Protein AF-A0AAW0PCP2-F1 (afdb_monomer_lite)

Foldseek 3Di:
DDDDDPPDPPPPVVVVVVVVLLVVLLVLLVVLLVLLVVVLPDPDWDWWFDLVVPPDLDPQLLLVLLVRLVVVCVVPVDPSSVVNSVSSVVSCVSSVNNDDDRPDPGDIDTPSVSSVVSNVSSVVVNVCSVDPDDDPPPPD

Structure (mmCIF, N/CA/C/O backbone):
data_AF-A0AAW0PCP2-F1
#
_entry.id   AF-A0AAW0PCP2-F1
#
loop_
_atom_site.group_PDB
_atom_site.id
_atom_site.type_symbol
_atom_site.label_atom_id
_atom_site.label_alt_id
_atom_site.label_comp_id
_atom_site.label_asym_id
_atom_site.label_entity_id
_atom_site.label_seq_id
_atom_site.pdbx_PDB_ins_code
_atom_site.Cartn_x
_atom_site.Cartn_y
_atom_site.Cartn_z
_atom_site.occupancy
_atom_site.B_iso_or_equiv
_atom_site.auth_seq_id
_atom_site.auth_comp_id
_atom_site.auth_asym_id
_atom_site.auth_atom_id
_atom_site.pdbx_PDB_model_num
ATOM 1 N N . MET A 1 1 ? 50.215 -38.265 -17.256 1.00 38.12 1 MET A N 1
ATOM 2 C CA . MET A 1 1 ? 49.986 -36.806 -17.142 1.00 38.12 1 MET A CA 1
ATOM 3 C C . MET A 1 1 ? 48.485 -36.543 -17.237 1.00 38.12 1 MET A C 1
ATOM 5 O O . MET A 1 1 ? 47.922 -36.742 -18.304 1.00 38.12 1 MET A O 1
ATOM 9 N N . LYS A 1 2 ? 47.810 -36.201 -16.129 1.00 38.09 2 LYS A N 1
ATOM 10 C CA . LYS A 1 2 ? 46.369 -35.879 -16.110 1.00 38.09 2 LYS A CA 1
ATOM 11 C C . LYS A 1 2 ? 46.208 -34.356 -16.154 1.00 38.09 2 LYS A C 1
ATOM 13 O O . LYS A 1 2 ? 46.730 -33.675 -15.278 1.00 38.09 2 LYS A O 1
ATOM 18 N N . ARG A 1 3 ? 45.529 -33.831 -17.179 1.00 41.41 3 ARG A N 1
ATOM 19 C CA . ARG A 1 3 ? 45.169 -32.408 -17.284 1.00 41.41 3 ARG A CA 1
ATOM 20 C C . ARG A 1 3 ? 43.937 -32.148 -16.414 1.00 41.41 3 ARG A C 1
ATOM 22 O O . ARG A 1 3 ? 42.891 -32.745 -16.654 1.00 41.41 3 ARG A O 1
ATOM 29 N N . LEU A 1 4 ? 44.078 -31.290 -15.402 1.00 39.00 4 LEU A N 1
ATOM 30 C CA . LEU A 1 4 ? 42.956 -30.770 -14.621 1.00 39.00 4 LEU A CA 1
ATOM 31 C C . LEU A 1 4 ? 42.247 -29.686 -15.444 1.00 39.00 4 LEU A C 1
ATOM 33 O O . LEU A 1 4 ? 42.880 -28.743 -15.914 1.00 39.00 4 LEU A O 1
ATOM 37 N N . ASN A 1 5 ? 40.941 -29.852 -15.631 1.00 38.00 5 ASN A N 1
ATOM 38 C CA . ASN A 1 5 ? 40.088 -28.976 -16.423 1.00 38.00 5 ASN A CA 1
ATOM 39 C C . ASN A 1 5 ? 39.570 -27.834 -15.526 1.00 38.00 5 ASN A C 1
ATOM 41 O O . ASN A 1 5 ? 38.694 -28.043 -14.689 1.00 38.00 5 ASN A O 1
ATOM 45 N N . ILE A 1 6 ? 40.155 -26.641 -15.657 1.00 50.38 6 ILE A N 1
ATOM 46 C CA . ILE A 1 6 ? 39.816 -25.434 -14.884 1.00 50.38 6 ILE A CA 1
ATOM 47 C C . ILE A 1 6 ? 38.731 -24.660 -15.645 1.00 50.38 6 ILE A C 1
ATOM 49 O O . ILE A 1 6 ? 38.995 -23.620 -16.228 1.00 50.38 6 ILE A O 1
ATOM 53 N N . TYR A 1 7 ? 37.504 -25.176 -15.684 1.00 46.81 7 TYR A N 1
ATOM 54 C CA . TYR A 1 7 ? 36.365 -24.451 -16.267 1.00 46.81 7 TYR A CA 1
ATOM 55 C C . TYR A 1 7 ? 35.063 -24.858 -15.580 1.00 46.81 7 TYR A C 1
ATOM 57 O O . TYR A 1 7 ? 34.261 -25.565 -16.175 1.00 46.81 7 TYR A O 1
ATOM 65 N N . SER A 1 8 ? 34.835 -24.477 -14.316 1.00 43.16 8 SER A N 1
ATOM 66 C CA . SER A 1 8 ? 33.493 -24.651 -13.707 1.00 43.16 8 SER A CA 1
ATOM 67 C C . SER A 1 8 ? 33.172 -23.798 -12.473 1.00 43.16 8 SER A C 1
ATOM 69 O O . SER A 1 8 ? 32.046 -23.855 -11.996 1.00 43.16 8 SER A O 1
ATOM 71 N N . ILE A 1 9 ? 34.085 -22.971 -11.951 1.00 46.53 9 ILE A N 1
ATOM 72 C CA . ILE A 1 9 ? 33.806 -22.210 -10.710 1.00 46.53 9 ILE A CA 1
ATOM 73 C C . ILE A 1 9 ? 33.265 -20.791 -11.001 1.00 46.53 9 ILE A C 1
ATOM 75 O O . ILE A 1 9 ? 32.665 -20.159 -10.139 1.00 46.53 9 ILE A O 1
ATOM 79 N N . GLY A 1 10 ? 33.385 -20.297 -12.240 1.00 39.53 10 GLY A N 1
ATOM 80 C CA . GLY A 1 10 ? 32.993 -18.925 -12.597 1.00 39.53 10 GLY A CA 1
ATOM 81 C C . GLY A 1 10 ? 31.496 -18.679 -12.839 1.00 39.53 10 GLY A C 1
ATOM 82 O O . GLY A 1 10 ? 31.071 -17.529 -12.812 1.00 39.53 10 GLY A O 1
ATOM 83 N N . LEU A 1 11 ? 30.680 -19.718 -13.068 1.00 39.16 11 LEU A N 1
ATOM 84 C CA . LEU A 1 11 ? 29.290 -19.545 -13.534 1.00 39.16 11 LEU A CA 1
ATOM 85 C C . LEU A 1 11 ? 28.227 -19.610 -12.419 1.00 39.16 11 LEU A C 1
ATOM 87 O O . LEU A 1 11 ? 27.089 -19.196 -12.625 1.00 39.16 11 LEU A O 1
ATOM 91 N N . VAL A 1 12 ? 28.580 -20.104 -11.228 1.00 44.97 12 VAL A N 1
ATOM 92 C CA . VAL A 1 12 ? 27.613 -20.324 -10.132 1.00 44.97 12 VAL A CA 1
ATOM 93 C C . VAL A 1 12 ? 27.363 -19.043 -9.317 1.00 44.97 12 VAL A C 1
ATOM 95 O O . VAL A 1 12 ? 26.289 -18.871 -8.749 1.00 44.97 12 VAL A O 1
ATOM 98 N N . MET A 1 13 ? 28.303 -18.089 -9.308 1.00 41.03 13 MET A N 1
ATOM 99 C CA . MET A 1 13 ? 28.181 -16.860 -8.505 1.00 41.03 13 MET A CA 1
ATOM 100 C C . MET A 1 13 ? 27.284 -15.771 -9.111 1.00 41.03 13 MET A C 1
ATOM 102 O O . MET A 1 13 ? 26.772 -14.935 -8.371 1.00 41.03 13 MET A O 1
ATOM 106 N N . ILE A 1 14 ? 27.034 -15.776 -10.424 1.00 47.16 14 ILE A N 1
ATOM 107 C CA . ILE A 1 14 ? 26.197 -14.742 -11.064 1.00 47.16 14 ILE A CA 1
ATOM 108 C C . ILE A 1 14 ? 24.699 -15.034 -10.850 1.00 47.16 14 ILE A C 1
ATOM 110 O O . ILE A 1 14 ? 23.902 -14.107 -10.692 1.00 47.16 14 ILE A O 1
ATOM 114 N N . CYS A 1 15 ? 24.312 -16.312 -10.746 1.00 41.66 15 CYS A N 1
ATOM 115 C CA . CYS A 1 15 ? 22.923 -16.698 -10.483 1.00 41.66 15 CYS A CA 1
ATOM 116 C C . CYS A 1 15 ? 22.441 -16.248 -9.096 1.00 41.66 15 CYS A C 1
ATOM 118 O O . CYS A 1 15 ? 21.330 -15.739 -8.978 1.00 41.66 15 CYS A O 1
ATOM 120 N N . SER A 1 16 ? 23.271 -16.360 -8.056 1.00 39.78 16 SER A N 1
ATOM 121 C CA . SER A 1 16 ? 22.885 -16.035 -6.673 1.00 39.78 16 SER A CA 1
ATOM 122 C C . SER A 1 16 ? 22.579 -14.547 -6.467 1.00 39.78 16 SER A C 1
ATOM 124 O O . SER A 1 16 ? 21.649 -14.196 -5.741 1.00 39.78 16 SER A O 1
ATOM 126 N N . VAL A 1 17 ? 23.329 -13.665 -7.138 1.00 47.16 17 VAL A N 1
ATOM 127 C CA . VAL A 1 17 ? 23.153 -12.206 -7.036 1.00 47.16 17 VAL A CA 1
ATOM 128 C C . VAL A 1 17 ? 21.885 -11.756 -7.766 1.00 47.16 17 VAL A C 1
ATOM 130 O O . VAL A 1 17 ? 21.108 -10.970 -7.223 1.00 47.16 17 VAL A O 1
ATOM 133 N N . LEU A 1 18 ? 21.617 -12.310 -8.954 1.00 45.31 18 LEU A N 1
ATOM 134 C CA . LEU A 1 18 ? 20.386 -12.036 -9.704 1.00 45.31 18 LEU A CA 1
ATOM 135 C C . LEU A 1 18 ? 19.140 -12.595 -8.997 1.00 45.31 18 LEU A C 1
ATOM 137 O O . LEU A 1 18 ? 18.096 -11.943 -8.994 1.00 45.31 18 LEU A O 1
ATOM 141 N N . TYR A 1 19 ? 19.251 -13.750 -8.332 1.00 45.44 19 TYR A N 1
ATOM 142 C CA . TYR A 1 19 ? 18.156 -14.331 -7.547 1.00 45.44 19 TYR A CA 1
ATOM 143 C C . TYR A 1 19 ? 17.845 -13.502 -6.289 1.00 45.44 19 TYR A C 1
ATOM 145 O O . TYR A 1 19 ? 16.682 -13.241 -5.977 1.00 45.44 19 TYR A O 1
ATOM 153 N N . ALA A 1 20 ? 18.871 -13.013 -5.585 1.00 47.91 20 ALA A N 1
ATOM 154 C CA . ALA A 1 20 ? 18.703 -12.140 -4.421 1.00 47.91 20 ALA A CA 1
ATOM 155 C C . ALA A 1 20 ? 18.113 -10.760 -4.778 1.00 47.91 20 ALA A C 1
ATOM 157 O O . ALA A 1 20 ? 17.418 -10.160 -3.957 1.00 47.91 20 ALA A O 1
ATOM 158 N N . ALA A 1 21 ? 18.349 -10.264 -5.998 1.00 50.19 21 ALA A N 1
ATOM 159 C CA . ALA A 1 21 ? 17.744 -9.028 -6.494 1.00 50.19 21 ALA A CA 1
ATOM 160 C C . ALA A 1 21 ? 16.247 -9.186 -6.835 1.00 50.19 21 ALA A C 1
ATOM 162 O O . ALA A 1 21 ? 15.483 -8.238 -6.677 1.00 50.19 21 ALA A O 1
ATOM 163 N N . GLN A 1 22 ? 15.800 -10.382 -7.244 1.00 53.94 22 GLN A N 1
ATOM 164 C CA . GLN A 1 22 ? 14.394 -10.640 -7.598 1.00 53.94 22 GLN A CA 1
ATOM 165 C C . GLN A 1 22 ? 13.492 -10.990 -6.398 1.00 53.94 22 GLN A C 1
ATOM 167 O O . GLN A 1 22 ? 12.273 -10.831 -6.483 1.00 53.94 22 GLN A O 1
ATOM 172 N N . THR A 1 23 ? 14.051 -11.443 -5.270 1.00 61.59 23 THR A N 1
ATOM 173 C CA . THR A 1 23 ? 13.258 -11.886 -4.104 1.00 61.59 23 THR A CA 1
ATOM 174 C C . THR A 1 23 ? 12.799 -10.749 -3.190 1.00 61.59 23 THR A C 1
ATOM 176 O O . THR A 1 23 ? 11.736 -10.861 -2.576 1.00 61.59 23 THR A O 1
ATOM 179 N N . LYS A 1 24 ? 13.548 -9.641 -3.111 1.00 70.81 24 LYS A N 1
ATOM 180 C CA . LYS A 1 24 ? 13.229 -8.528 -2.198 1.00 70.81 24 LYS A CA 1
ATOM 181 C C . LYS A 1 24 ? 11.935 -7.784 -2.566 1.00 70.81 24 LYS A C 1
ATOM 183 O O . LYS A 1 24 ? 11.069 -7.700 -1.692 1.00 70.81 24 LYS A O 1
ATOM 188 N N . PRO A 1 25 ? 11.693 -7.392 -3.838 1.00 79.00 25 PRO A N 1
ATOM 189 C CA . PRO A 1 25 ? 10.436 -6.738 -4.208 1.00 79.00 25 PRO A CA 1
ATOM 190 C C . PRO A 1 25 ? 9.217 -7.631 -3.952 1.00 79.00 25 PRO A C 1
ATOM 192 O O . PRO A 1 25 ? 8.190 -7.165 -3.466 1.00 79.00 25 PRO A O 1
ATOM 195 N N . ARG A 1 26 ? 9.346 -8.945 -4.194 1.00 84.69 26 ARG A N 1
ATOM 196 C CA . ARG A 1 26 ? 8.288 -9.930 -3.925 1.00 84.69 26 ARG A CA 1
ATOM 197 C C . ARG A 1 26 ? 7.952 -10.028 -2.435 1.00 84.69 26 ARG A C 1
ATOM 199 O O . ARG A 1 26 ? 6.773 -10.102 -2.099 1.00 84.69 26 ARG A O 1
ATOM 206 N N . LYS A 1 27 ? 8.957 -10.009 -1.552 1.00 88.31 27 LYS A N 1
ATOM 207 C CA . LYS A 1 27 ? 8.741 -10.018 -0.098 1.00 88.31 27 LYS A CA 1
ATOM 208 C C . LYS A 1 27 ? 7.969 -8.775 0.352 1.00 88.31 27 LYS A C 1
ATOM 210 O O . LYS A 1 27 ? 6.990 -8.909 1.080 1.00 88.31 27 LYS A O 1
ATOM 215 N N . HIS A 1 28 ? 8.343 -7.590 -0.135 1.00 89.56 28 HIS A N 1
ATOM 216 C CA . HIS 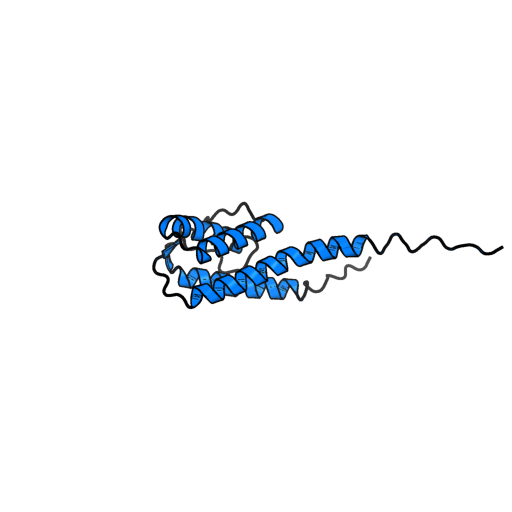A 1 28 ? 7.596 -6.364 0.173 1.00 89.56 28 HIS A CA 1
ATOM 217 C C . HIS A 1 28 ? 6.161 -6.427 -0.336 1.00 89.56 28 HIS A C 1
ATOM 219 O O . HIS A 1 28 ? 5.255 -6.062 0.399 1.00 89.56 28 HIS A O 1
ATOM 225 N N . LEU A 1 29 ? 5.927 -6.944 -1.546 1.00 91.50 29 LEU A N 1
ATOM 226 C CA . LEU A 1 29 ? 4.570 -7.122 -2.069 1.00 91.50 29 LEU A CA 1
ATOM 227 C C . LEU A 1 29 ? 3.729 -8.074 -1.204 1.00 91.50 29 LEU A C 1
ATOM 229 O O . LEU A 1 29 ? 2.552 -7.808 -0.982 1.00 91.50 29 LEU A O 1
ATOM 233 N N . GLN A 1 30 ? 4.312 -9.155 -0.678 1.00 93.38 30 GLN A N 1
ATOM 234 C CA . GLN A 1 30 ? 3.610 -10.040 0.260 1.00 93.38 30 GLN A CA 1
ATOM 235 C C . GLN A 1 30 ? 3.261 -9.317 1.567 1.00 93.38 30 GLN A C 1
ATOM 237 O O . GLN A 1 30 ? 2.126 -9.404 2.025 1.00 93.38 30 GLN A O 1
ATOM 242 N N . GLU A 1 31 ? 4.203 -8.564 2.141 1.00 94.50 31 GLU A N 1
ATOM 243 C CA . GLU A 1 31 ? 3.958 -7.785 3.361 1.00 94.50 31 GLU A CA 1
ATOM 244 C C . GLU A 1 31 ? 2.914 -6.675 3.147 1.00 94.50 31 GLU A C 1
ATOM 246 O O . GLU A 1 31 ? 2.075 -6.448 4.023 1.00 94.50 31 GLU A O 1
ATOM 251 N N . ILE A 1 32 ? 2.926 -6.013 1.983 1.00 95.31 32 ILE A N 1
ATOM 252 C CA . ILE A 1 32 ? 1.904 -5.036 1.577 1.00 95.31 32 ILE A CA 1
ATOM 253 C C . ILE A 1 32 ? 0.538 -5.717 1.520 1.00 95.31 32 ILE A C 1
ATOM 255 O O . ILE A 1 32 ? -0.402 -5.217 2.131 1.00 95.31 32 ILE A O 1
ATOM 259 N N . LEU A 1 33 ? 0.427 -6.866 0.844 1.00 95.12 33 LEU A N 1
ATOM 260 C CA . LEU A 1 33 ? -0.845 -7.574 0.692 1.00 95.12 33 LEU A CA 1
ATOM 261 C C . LEU A 1 33 ? -1.443 -7.969 2.045 1.00 95.12 33 LEU A C 1
ATOM 263 O O . LEU A 1 33 ? -2.622 -7.717 2.282 1.00 95.12 33 LEU A O 1
ATOM 267 N N . THR A 1 34 ? -0.633 -8.544 2.937 1.00 95.19 34 THR A N 1
ATOM 268 C CA . THR A 1 34 ? -1.075 -8.905 4.291 1.00 95.19 34 THR A CA 1
ATOM 269 C C . THR A 1 34 ? -1.556 -7.675 5.055 1.00 95.19 34 THR A C 1
ATOM 271 O O . THR A 1 34 ? -2.662 -7.678 5.582 1.00 95.19 34 THR A O 1
ATOM 274 N N . THR A 1 35 ? -0.769 -6.593 5.049 1.00 94.94 35 THR A N 1
ATOM 275 C CA . THR A 1 35 ? -1.117 -5.363 5.780 1.00 94.94 35 THR A CA 1
ATOM 276 C C . THR A 1 35 ? -2.404 -4.728 5.249 1.00 94.94 35 THR A C 1
ATOM 278 O O . THR A 1 35 ? -3.192 -4.202 6.026 1.00 94.94 35 THR A O 1
ATOM 281 N N . VAL A 1 36 ? -2.633 -4.767 3.934 1.00 95.19 36 VAL A N 1
ATOM 282 C CA . VAL A 1 36 ? -3.846 -4.215 3.315 1.00 95.19 36 VAL A CA 1
ATOM 283 C C . VAL A 1 36 ? -5.080 -5.046 3.645 1.00 95.19 36 VAL A C 1
ATOM 285 O O . VAL A 1 36 ? -6.113 -4.463 3.957 1.00 95.19 36 VAL A O 1
ATOM 288 N N . ASN A 1 37 ? -4.990 -6.378 3.620 1.00 94.31 37 ASN A N 1
ATOM 289 C CA . ASN A 1 37 ? -6.116 -7.225 4.022 1.00 94.31 37 ASN A CA 1
ATOM 290 C C . ASN A 1 37 ? -6.518 -6.947 5.480 1.00 94.31 37 ASN A C 1
ATOM 292 O O . ASN A 1 37 ? -7.696 -6.755 5.749 1.00 94.31 37 ASN A O 1
ATOM 296 N N . ASP A 1 38 ? -5.544 -6.781 6.382 1.00 93.75 38 ASP A N 1
ATOM 297 C CA . ASP A 1 38 ? -5.800 -6.430 7.787 1.00 93.75 38 ASP A CA 1
ATOM 298 C C . ASP A 1 38 ? -6.437 -5.040 7.987 1.00 93.75 38 ASP A C 1
ATOM 300 O O . ASP A 1 38 ? -6.938 -4.754 9.078 1.00 93.75 38 ASP A O 1
ATOM 304 N N . LEU A 1 39 ? -6.326 -4.149 6.995 1.00 93.12 39 LEU A N 1
ATOM 305 C CA . LEU A 1 39 ? -6.836 -2.773 7.018 1.00 93.12 39 LEU A CA 1
ATOM 306 C C . LEU A 1 39 ? -8.212 -2.645 6.353 1.00 93.12 39 LEU A C 1
ATOM 308 O O . LEU A 1 39 ? -8.997 -1.802 6.771 1.00 93.12 39 LEU A O 1
ATOM 312 N N . ILE A 1 40 ? -8.503 -3.453 5.331 1.00 91.31 40 ILE A N 1
ATOM 313 C CA . ILE A 1 40 ? -9.790 -3.436 4.612 1.00 91.31 40 ILE A CA 1
ATOM 314 C C . ILE A 1 40 ? -10.944 -3.814 5.542 1.00 91.31 40 ILE A C 1
ATOM 316 O O . ILE A 1 40 ? -12.000 -3.194 5.493 1.00 91.31 40 ILE A O 1
ATOM 320 N N . ASP A 1 41 ? -10.718 -4.765 6.448 1.00 87.44 41 ASP A N 1
ATOM 321 C CA . ASP A 1 41 ? -11.731 -5.189 7.418 1.00 87.44 41 ASP A CA 1
ATOM 322 C C . ASP A 1 41 ? -11.932 -4.180 8.570 1.00 87.44 41 ASP A C 1
ATOM 324 O O . ASP A 1 41 ? -12.776 -4.385 9.445 1.00 87.44 41 ASP A O 1
ATOM 328 N N . GLN A 1 42 ? -11.160 -3.086 8.611 1.00 88.19 42 GLN A N 1
ATOM 329 C CA . GLN A 1 42 ? -11.287 -2.058 9.642 1.00 88.19 42 GLN A CA 1
ATOM 330 C C . GLN A 1 42 ? -12.240 -0.937 9.206 1.00 88.19 42 GLN A C 1
ATOM 332 O O . GLN A 1 42 ? -12.214 -0.513 8.050 1.00 88.19 42 GLN A O 1
ATOM 337 N N . PRO A 1 43 ? -13.040 -0.373 10.133 1.00 85.75 43 PRO A N 1
ATOM 338 C CA . PRO A 1 43 ? -13.961 0.724 9.843 1.00 85.75 43 PRO A CA 1
ATOM 339 C C . PRO A 1 43 ? -13.219 2.069 9.734 1.00 85.75 43 PRO A C 1
ATOM 341 O O . PRO A 1 43 ? -13.464 3.002 10.500 1.00 85.75 43 PRO A O 1
ATOM 344 N N . LEU A 1 44 ? -12.278 2.166 8.795 1.00 87.69 44 LEU A N 1
ATOM 345 C CA . LEU A 1 44 ? -11.521 3.381 8.515 1.00 87.69 44 LEU A CA 1
ATOM 346 C C . LEU A 1 44 ? -12.429 4.400 7.822 1.00 87.69 44 LEU A C 1
ATOM 348 O O . LEU A 1 44 ? -13.035 4.114 6.790 1.00 87.69 44 LEU A O 1
ATOM 352 N N . GLN A 1 45 ? -12.507 5.605 8.382 1.00 87.44 45 GLN A N 1
ATOM 353 C CA . GLN A 1 45 ? -13.310 6.695 7.831 1.00 87.44 45 GLN A CA 1
ATOM 354 C C . GLN A 1 45 ? -12.428 7.786 7.241 1.00 87.44 45 GLN A C 1
ATOM 356 O O . GLN A 1 45 ? -11.337 8.063 7.733 1.00 87.44 45 GLN A O 1
ATOM 361 N N . GLY A 1 46 ? -12.931 8.445 6.206 1.00 88.69 46 GLY A N 1
ATOM 362 C CA . GLY A 1 46 ? -12.286 9.592 5.589 1.00 88.69 46 GLY A CA 1
ATOM 363 C C . GLY A 1 46 ? -11.800 9.317 4.177 1.00 88.69 46 GLY A C 1
ATOM 364 O O . GLY A 1 46 ? -11.934 8.221 3.622 1.00 88.69 46 GLY A O 1
ATOM 365 N N . GLU A 1 47 ? -11.261 10.372 3.590 1.00 92.56 47 GLU A N 1
ATOM 366 C CA . GLU A 1 47 ? -10.946 10.410 2.177 1.00 92.56 47 GLU A CA 1
ATOM 367 C C . GLU A 1 47 ? -9.478 10.752 1.949 1.00 92.56 47 GLU A C 1
ATOM 369 O O . GLU A 1 47 ? -8.811 11.405 2.755 1.00 92.56 47 GLU A O 1
ATOM 374 N N . VAL A 1 48 ? -8.977 10.289 0.816 1.00 91.31 48 VAL A N 1
ATOM 375 C CA . VAL A 1 48 ? -7.610 10.483 0.352 1.00 91.31 48 VAL A CA 1
ATOM 376 C C . VAL A 1 48 ? -7.634 10.996 -1.076 1.00 91.31 48 VAL A C 1
ATOM 378 O O . VAL A 1 48 ? -8.632 10.867 -1.790 1.00 91.31 48 VAL A O 1
ATOM 381 N N . GLN A 1 49 ? -6.531 11.600 -1.511 1.00 90.00 49 GLN A N 1
ATOM 382 C CA . GLN A 1 49 ? -6.449 12.124 -2.867 1.00 90.00 49 GLN A CA 1
ATOM 383 C C . GLN A 1 49 ? -6.595 10.984 -3.878 1.00 90.00 49 GLN A C 1
ATOM 385 O O . GLN A 1 49 ? -5.873 9.983 -3.821 1.00 90.00 49 GLN A O 1
ATOM 390 N N . SER A 1 50 ? -7.495 11.147 -4.843 1.00 86.12 50 SER A N 1
ATOM 391 C CA . SER A 1 50 ? -7.684 10.146 -5.880 1.00 86.12 50 SER A CA 1
ATOM 392 C C . SER A 1 50 ? -6.439 10.001 -6.748 1.00 86.12 50 SER A C 1
ATOM 394 O O . SER A 1 50 ? -5.824 10.972 -7.200 1.00 86.12 50 SER A O 1
ATOM 396 N N . ILE A 1 51 ? -6.116 8.744 -7.039 1.00 84.94 51 ILE A N 1
ATOM 397 C CA . ILE A 1 51 ? -5.083 8.353 -7.999 1.00 84.94 51 ILE A CA 1
ATOM 398 C C . ILE A 1 51 ? -5.700 7.693 -9.251 1.00 84.94 51 ILE A C 1
ATOM 400 O O . ILE A 1 51 ? -4.971 7.199 -10.114 1.00 84.94 51 ILE A O 1
ATOM 404 N N . ARG A 1 52 ? -7.045 7.741 -9.388 1.00 64.94 52 ARG A N 1
ATOM 405 C CA . ARG A 1 52 ? -7.858 7.075 -10.435 1.00 64.94 52 ARG A CA 1
ATOM 406 C C . ARG A 1 52 ? -7.495 7.437 -11.874 1.00 64.94 52 ARG A C 1
ATOM 408 O O . ARG A 1 52 ? -7.800 6.660 -12.776 1.00 64.94 52 ARG A O 1
ATOM 415 N N . GLY A 1 53 ? -6.793 8.548 -12.112 1.00 55.19 53 GLY A N 1
ATOM 416 C CA . GLY A 1 53 ? -6.215 8.858 -13.427 1.00 55.19 53 GLY A CA 1
ATOM 417 C C . GLY A 1 53 ? -5.251 7.779 -13.952 1.00 55.19 53 GLY A C 1
ATOM 418 O O . GLY A 1 53 ? -4.845 7.832 -15.109 1.00 55.19 53 GLY A O 1
ATOM 419 N N . LYS A 1 54 ? -4.890 6.788 -13.121 1.00 54.06 54 LYS A N 1
ATOM 420 C CA . LYS A 1 54 ? -4.039 5.648 -13.467 1.00 54.06 54 LYS A CA 1
ATOM 421 C C . LYS A 1 54 ? -4.687 4.315 -13.081 1.00 54.06 54 LYS A C 1
ATOM 423 O O . LYS A 1 54 ? -4.081 3.541 -12.353 1.00 54.06 54 LYS A O 1
ATOM 428 N N . ARG A 1 55 ? -5.876 4.009 -13.621 1.00 54.88 55 ARG A N 1
ATOM 429 C CA . ARG A 1 55 ? -6.580 2.695 -13.547 1.00 54.88 55 ARG A CA 1
ATOM 430 C C . ARG A 1 55 ? -5.762 1.455 -13.971 1.00 54.88 55 ARG A C 1
ATOM 432 O O . ARG A 1 55 ? -6.298 0.359 -14.071 1.00 54.88 55 ARG A O 1
ATOM 439 N N . LEU A 1 56 ? -4.475 1.607 -14.242 1.00 65.06 56 LEU A N 1
ATOM 440 C CA . LEU A 1 56 ? -3.558 0.520 -14.506 1.00 65.06 56 LEU A CA 1
ATOM 441 C C . LEU A 1 56 ? -2.582 0.467 -13.339 1.00 65.06 56 LEU A C 1
ATOM 443 O O . LEU A 1 56 ? -2.019 1.498 -12.966 1.00 65.06 56 LEU A O 1
ATOM 447 N N . CYS A 1 57 ? -2.333 -0.738 -12.826 1.00 80.88 57 CYS A N 1
ATOM 448 C CA . CYS A 1 57 ? -1.272 -1.080 -11.872 1.00 80.88 57 CYS A CA 1
ATOM 449 C C . CYS A 1 57 ? 0.129 -0.884 -12.480 1.00 80.88 57 CYS A C 1
ATOM 451 O O . CYS A 1 57 ? 0.982 -1.768 -12.463 1.00 80.88 57 CYS A O 1
ATOM 453 N N . GLY A 1 58 ? 0.335 0.264 -13.121 1.00 76.12 58 GLY A N 1
ATOM 454 C CA . GLY A 1 58 ? 1.546 0.650 -13.800 1.00 76.12 58 GLY A CA 1
ATOM 455 C C . GLY A 1 58 ? 2.636 0.996 -12.801 1.00 76.12 58 GLY A C 1
ATOM 456 O O . GLY A 1 58 ? 2.415 1.126 -11.599 1.00 76.12 58 GLY A O 1
ATOM 457 N N . LYS A 1 59 ? 3.830 1.213 -13.345 1.00 74.69 59 LYS A N 1
ATOM 458 C CA . LYS A 1 59 ? 5.084 1.376 -12.596 1.00 74.69 59 LYS A CA 1
ATOM 459 C C . LYS A 1 59 ? 5.023 2.405 -11.456 1.00 74.69 59 LYS A C 1
ATOM 461 O O . LYS A 1 59 ? 5.663 2.226 -10.433 1.00 74.69 59 LYS A O 1
ATOM 466 N N . ASN A 1 60 ? 4.201 3.445 -11.606 1.00 86.19 60 ASN A N 1
ATOM 467 C CA . ASN A 1 60 ? 4.103 4.551 -10.651 1.00 86.19 60 ASN A CA 1
ATOM 468 C C . ASN A 1 60 ? 2.933 4.430 -9.661 1.00 86.19 60 ASN A C 1
ATOM 470 O O . ASN A 1 60 ? 2.737 5.347 -8.865 1.00 86.19 60 ASN A O 1
ATOM 474 N N . PHE A 1 61 ? 2.132 3.360 -9.724 1.00 90.38 61 PHE A N 1
ATOM 475 C CA . PHE A 1 61 ? 0.947 3.201 -8.879 1.00 90.38 61 PHE A CA 1
ATOM 476 C C . PHE A 1 61 ? 1.309 3.219 -7.387 1.00 90.38 61 PHE A C 1
ATOM 478 O O . PHE A 1 61 ? 0.795 4.053 -6.649 1.00 90.38 61 PHE A O 1
ATOM 485 N N . PHE A 1 62 ? 2.249 2.371 -6.955 1.00 92.56 62 PHE A N 1
ATOM 486 C CA . PHE A 1 62 ? 2.627 2.249 -5.540 1.00 92.56 62 PHE A CA 1
ATOM 487 C C . PHE A 1 62 ? 3.220 3.542 -4.964 1.00 92.56 62 PHE A C 1
ATOM 489 O O . PHE A 1 62 ? 2.987 3.866 -3.802 1.00 92.56 62 PHE A O 1
ATOM 496 N N . CYS A 1 63 ? 3.913 4.334 -5.782 1.00 92.25 63 CYS A N 1
ATOM 497 C CA . CYS A 1 63 ? 4.380 5.663 -5.395 1.00 92.25 63 CYS A CA 1
ATOM 498 C C . CYS A 1 63 ? 3.238 6.659 -5.215 1.00 92.25 63 CYS A C 1
ATOM 500 O O . CYS A 1 63 ? 3.224 7.430 -4.257 1.00 92.25 63 CYS A O 1
ATOM 502 N N . LEU A 1 64 ? 2.250 6.646 -6.109 1.00 91.81 64 LEU A N 1
ATOM 503 C CA . LEU A 1 64 ? 1.087 7.513 -5.959 1.00 91.81 64 LEU A CA 1
ATOM 504 C C . LEU A 1 64 ? 0.237 7.121 -4.753 1.00 91.81 64 LEU A C 1
ATOM 506 O O . LEU A 1 64 ? -0.212 8.006 -4.031 1.00 91.81 64 LEU A O 1
ATOM 510 N N . ALA A 1 65 ? 0.063 5.822 -4.512 1.00 93.00 65 ALA A N 1
ATOM 511 C CA . ALA A 1 65 ? -0.615 5.310 -3.329 1.00 93.00 65 ALA A CA 1
ATOM 512 C C . ALA A 1 65 ? 0.105 5.746 -2.042 1.00 93.00 65 ALA A C 1
ATOM 514 O O . ALA A 1 65 ? -0.535 6.256 -1.126 1.00 93.00 65 ALA A O 1
ATOM 515 N N . GLU A 1 66 ? 1.440 5.648 -1.999 1.00 94.69 66 GLU A N 1
ATOM 516 C CA . GLU A 1 66 ? 2.247 6.151 -0.879 1.00 94.69 66 GLU A CA 1
ATOM 517 C C . GLU A 1 66 ? 2.011 7.651 -0.634 1.00 94.69 66 GLU A C 1
ATOM 519 O O . GLU A 1 66 ? 1.782 8.075 0.503 1.00 94.69 66 GLU A O 1
ATOM 524 N N . LYS A 1 67 ? 2.046 8.465 -1.697 1.00 92.12 67 LYS A N 1
ATOM 525 C CA . LYS A 1 67 ? 1.835 9.916 -1.596 1.00 92.12 67 LYS A CA 1
ATOM 526 C C . LYS A 1 67 ? 0.411 10.271 -1.177 1.00 92.12 67 LYS A C 1
ATOM 528 O O . LYS A 1 67 ? 0.252 11.185 -0.375 1.00 92.12 67 LYS A O 1
ATOM 533 N N . SER A 1 68 ? -0.589 9.543 -1.671 1.00 91.94 68 SER A N 1
ATOM 534 C CA . SER A 1 68 ? -1.997 9.737 -1.311 1.00 91.94 68 SER A CA 1
ATOM 535 C C . SER A 1 68 ? -2.275 9.377 0.156 1.00 91.94 68 SER A C 1
ATOM 537 O O . SER A 1 68 ? -2.980 10.110 0.847 1.00 91.94 68 SER A O 1
ATOM 539 N N . LEU A 1 69 ? -1.638 8.321 0.681 1.00 93.19 69 LEU A N 1
ATOM 540 C CA . LEU A 1 69 ? -1.751 7.921 2.091 1.00 93.19 69 LEU A CA 1
ATOM 541 C C . LEU A 1 69 ? -1.041 8.874 3.063 1.00 93.19 69 LEU A C 1
ATOM 543 O O . LEU A 1 69 ? -1.435 8.973 4.223 1.00 93.19 69 LEU A O 1
ATOM 547 N N . SER A 1 70 ? 0.015 9.565 2.629 1.00 92.62 70 SER A N 1
ATOM 548 C CA . SER A 1 70 ? 0.894 10.338 3.521 1.00 92.62 70 SER A CA 1
ATOM 549 C C . SER A 1 70 ? 0.171 11.422 4.348 1.00 92.62 70 SER A C 1
ATOM 551 O O . SER A 1 70 ? 0.373 11.450 5.566 1.00 92.62 70 SER A O 1
ATOM 553 N N . PRO A 1 71 ? -0.700 12.283 3.775 1.00 90.81 71 PRO A N 1
ATOM 554 C CA . PRO A 1 71 ? -1.481 13.240 4.561 1.00 90.81 71 PRO A CA 1
ATOM 555 C C . PRO A 1 71 ? -2.429 12.555 5.550 1.00 90.81 71 PRO A C 1
ATOM 557 O O . PRO A 1 71 ? -2.508 12.962 6.705 1.00 90.81 71 PRO A O 1
ATOM 560 N N . TYR A 1 72 ? -3.098 11.482 5.121 1.00 90.94 72 TYR A N 1
ATOM 561 C CA . TYR A 1 72 ? -4.059 10.759 5.951 1.00 90.94 72 TYR A CA 1
ATOM 562 C C . TYR A 1 72 ? -3.389 10.129 7.177 1.00 90.94 72 TYR A C 1
ATOM 564 O O . TYR A 1 72 ? -3.864 10.305 8.298 1.00 90.94 72 TYR A O 1
ATOM 572 N N . VAL A 1 73 ? -2.243 9.469 6.978 1.00 91.38 73 VAL A N 1
ATOM 573 C CA . VAL A 1 73 ? -1.436 8.866 8.051 1.00 91.38 73 VAL A CA 1
ATOM 574 C C . VAL A 1 73 ? -0.988 9.914 9.072 1.00 91.38 73 VAL A C 1
ATOM 576 O O . VAL A 1 73 ? -1.056 9.666 10.275 1.00 91.38 73 VAL A O 1
ATOM 579 N N . LYS A 1 74 ? -0.566 11.101 8.614 1.00 89.56 74 LYS A N 1
ATOM 580 C CA . LYS A 1 74 ? -0.150 12.195 9.508 1.00 89.56 74 LYS A CA 1
ATOM 581 C C . LYS A 1 74 ? -1.289 12.684 10.405 1.00 89.56 74 LYS A C 1
ATOM 583 O O . LYS A 1 74 ? -1.032 13.011 11.561 1.00 89.56 74 LYS A O 1
ATOM 588 N N . SER A 1 75 ? -2.514 12.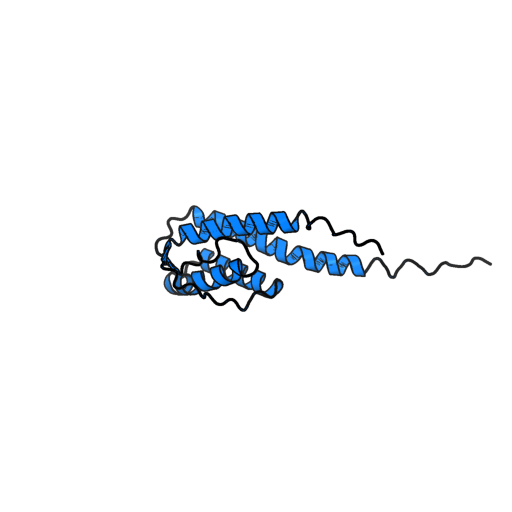719 9.885 1.00 88.69 75 SER A N 1
ATOM 589 C CA . SER A 1 75 ? -3.686 13.193 10.626 1.00 88.69 75 SER A CA 1
ATOM 590 C C . SER A 1 75 ? -4.269 12.144 11.577 1.00 88.69 75 SER A C 1
ATOM 592 O O . SER A 1 75 ? -4.664 12.496 12.683 1.00 88.69 75 SER A O 1
ATOM 594 N N . HIS A 1 76 ? -4.302 10.868 11.181 1.00 84.69 76 HIS A N 1
ATOM 595 C CA . HIS A 1 76 ? -5.008 9.816 11.931 1.00 84.69 76 HIS A CA 1
ATOM 596 C C . HIS A 1 76 ? -4.105 8.994 12.861 1.00 84.69 76 HIS A C 1
ATOM 598 O O . HIS A 1 76 ? -4.615 8.326 13.753 1.00 84.69 76 HIS A O 1
ATOM 604 N N . LYS A 1 77 ? -2.773 9.047 12.688 1.00 83.31 77 LYS A N 1
ATOM 605 C CA . LYS A 1 77 ? -1.775 8.329 13.514 1.00 83.31 77 LYS A CA 1
ATOM 606 C C . LYS A 1 77 ? -2.021 6.818 13.663 1.00 83.31 77 LYS A C 1
ATOM 608 O O . LYS A 1 77 ? -1.569 6.212 14.629 1.00 83.31 77 LYS A O 1
ATOM 613 N N . ASP A 1 78 ? -2.694 6.201 12.698 1.00 87.50 78 ASP A N 1
ATOM 614 C CA . ASP A 1 78 ? -2.912 4.757 12.685 1.00 87.50 78 ASP A CA 1
ATOM 615 C C . ASP A 1 78 ? -1.593 4.019 12.385 1.00 87.50 78 ASP A C 1
ATOM 617 O O . ASP A 1 78 ? -0.905 4.292 11.389 1.00 87.50 78 ASP A O 1
ATOM 621 N N . GLU A 1 79 ? -1.210 3.093 13.268 1.00 90.56 79 GLU A N 1
ATOM 622 C CA . GLU A 1 79 ? 0.054 2.357 13.164 1.00 90.56 79 GLU A CA 1
ATOM 623 C C . GLU A 1 79 ? 0.093 1.415 11.955 1.00 90.56 79 GLU A C 1
ATOM 625 O O . GLU A 1 79 ? 1.136 1.283 11.305 1.00 90.56 79 GLU A O 1
ATOM 630 N N . LYS A 1 80 ? -1.033 0.784 11.604 1.00 91.31 80 LYS A N 1
ATOM 631 C CA . LYS A 1 80 ? -1.112 -0.138 10.466 1.00 91.31 80 LYS A CA 1
ATOM 632 C C . LYS A 1 80 ? -1.043 0.619 9.143 1.00 91.31 80 LYS A C 1
ATOM 634 O O . LYS A 1 80 ? -0.308 0.203 8.246 1.00 91.31 80 LYS A O 1
ATOM 639 N N . LEU A 1 81 ? -1.711 1.764 9.029 1.00 93.06 81 LEU A N 1
ATOM 640 C CA . LEU A 1 81 ? -1.594 2.642 7.862 1.00 93.06 81 LEU A CA 1
ATOM 641 C C . LEU A 1 81 ? -0.190 3.245 7.747 1.00 93.06 81 LEU A C 1
ATOM 643 O O . LEU A 1 81 ? 0.361 3.329 6.647 1.00 93.06 81 LEU A O 1
ATOM 647 N N . SER A 1 82 ? 0.433 3.596 8.875 1.00 93.88 82 SER A N 1
ATOM 648 C CA . SER A 1 82 ? 1.837 4.024 8.911 1.00 93.88 82 SER A CA 1
ATOM 649 C C . SER A 1 82 ? 2.769 2.925 8.399 1.00 93.88 82 SER A C 1
ATOM 651 O O . SER A 1 82 ? 3.656 3.185 7.580 1.00 93.88 82 SER A O 1
ATOM 653 N N . ARG A 1 83 ? 2.542 1.677 8.827 1.00 95.06 83 ARG A N 1
ATOM 654 C CA . ARG A 1 83 ? 3.274 0.502 8.346 1.00 95.06 83 ARG A CA 1
ATOM 655 C C . ARG A 1 83 ? 3.069 0.288 6.849 1.00 95.06 83 ARG A C 1
ATOM 657 O O . ARG A 1 83 ? 4.061 0.129 6.140 1.00 95.06 83 ARG A O 1
ATOM 664 N N . LEU A 1 84 ? 1.829 0.337 6.362 1.00 96.12 84 LEU A N 1
ATOM 665 C CA . LEU A 1 84 ? 1.518 0.205 4.938 1.00 96.12 84 LEU A CA 1
ATOM 666 C C . LEU A 1 84 ? 2.258 1.259 4.108 1.00 96.12 84 LEU A C 1
ATOM 668 O O . LEU A 1 84 ? 2.942 0.923 3.143 1.00 96.12 84 LEU A O 1
ATOM 672 N N . ARG A 1 85 ? 2.191 2.530 4.518 1.00 95.88 85 ARG A N 1
ATOM 673 C CA . ARG A 1 85 ? 2.890 3.630 3.843 1.00 95.88 85 ARG A CA 1
ATOM 674 C C . ARG A 1 85 ? 4.406 3.404 3.806 1.00 95.88 85 ARG A C 1
ATOM 676 O O . ARG A 1 85 ? 5.031 3.627 2.772 1.00 95.88 85 ARG A O 1
ATOM 683 N N . ASN A 1 86 ? 4.999 2.906 4.889 1.00 95.44 86 ASN A N 1
ATOM 684 C CA . ASN A 1 86 ? 6.426 2.577 4.926 1.00 95.44 86 ASN A CA 1
ATOM 685 C C . ASN A 1 86 ? 6.792 1.387 4.024 1.00 95.44 86 ASN A C 1
ATOM 687 O O . ASN A 1 86 ? 7.863 1.394 3.420 1.00 95.44 86 ASN A O 1
ATOM 691 N N . LEU A 1 87 ? 5.931 0.372 3.918 1.00 95.50 87 LEU A N 1
ATOM 692 C CA . LEU A 1 87 ? 6.142 -0.764 3.016 1.00 95.50 87 LEU A CA 1
ATOM 693 C C . LEU A 1 87 ? 6.080 -0.338 1.547 1.00 95.50 87 LEU A C 1
ATOM 695 O O . LEU A 1 87 ? 6.956 -0.713 0.769 1.00 95.50 87 LEU A O 1
ATOM 699 N N . LEU A 1 88 ? 5.110 0.508 1.188 1.00 95.06 88 LEU A N 1
ATOM 700 C CA . LEU A 1 88 ? 5.033 1.117 -0.142 1.00 95.06 88 LEU A CA 1
ATOM 701 C C . LEU A 1 88 ? 6.305 1.913 -0.452 1.00 95.06 88 LEU A C 1
ATOM 703 O O . LEU A 1 88 ? 6.903 1.717 -1.506 1.00 95.06 88 LEU A O 1
ATOM 707 N N . HIS A 1 89 ? 6.773 2.730 0.495 1.00 94.00 89 HIS A N 1
ATOM 708 C CA . HIS A 1 89 ? 8.014 3.489 0.352 1.00 94.00 89 HIS A CA 1
ATOM 709 C C . HIS A 1 89 ? 9.237 2.594 0.106 1.00 94.00 89 HIS A C 1
ATOM 711 O O . HIS A 1 89 ? 10.028 2.845 -0.804 1.00 94.00 89 HIS A O 1
ATOM 717 N N . LYS A 1 90 ? 9.384 1.515 0.887 1.00 93.12 90 LYS A N 1
ATOM 718 C CA . LYS A 1 90 ? 10.468 0.536 0.710 1.00 93.12 90 LYS A CA 1
ATOM 719 C C . LYS A 1 90 ? 10.411 -0.119 -0.666 1.00 93.12 90 LYS A C 1
ATOM 721 O O . LYS A 1 90 ? 11.430 -0.160 -1.350 1.00 93.12 90 LYS A O 1
ATOM 726 N N . TYR A 1 91 ? 9.227 -0.565 -1.083 1.00 92.25 91 TYR A N 1
ATOM 727 C CA . TYR A 1 91 ? 9.026 -1.144 -2.405 1.00 92.25 91 TYR A CA 1
ATOM 728 C C . TYR A 1 91 ? 9.410 -0.153 -3.517 1.00 92.25 91 TYR A C 1
ATOM 730 O O . TYR A 1 91 ? 10.201 -0.494 -4.391 1.00 92.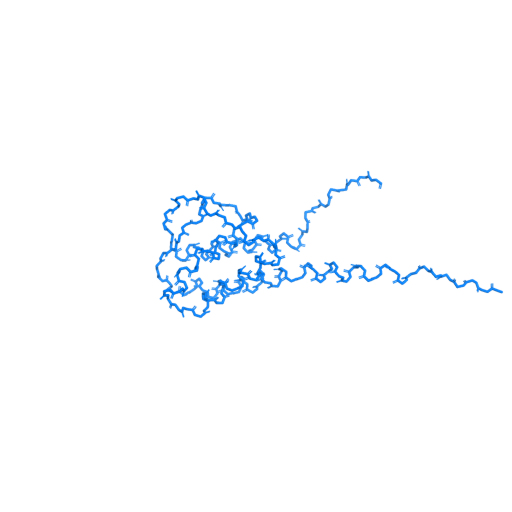25 91 TYR A O 1
ATOM 738 N N . ASN A 1 92 ? 8.940 1.097 -3.439 1.00 91.25 92 ASN A N 1
ATOM 739 C CA . ASN A 1 92 ? 9.243 2.138 -4.425 1.00 91.25 92 ASN A CA 1
ATOM 740 C C . ASN A 1 92 ? 10.745 2.439 -4.525 1.00 91.25 92 ASN A C 1
ATOM 742 O O . ASN A 1 92 ? 11.249 2.653 -5.629 1.00 91.25 92 ASN A O 1
ATOM 746 N N . ASN A 1 93 ? 11.459 2.454 -3.395 1.00 90.50 93 ASN A N 1
ATOM 747 C CA . ASN A 1 93 ? 12.910 2.638 -3.371 1.00 90.50 93 ASN A CA 1
ATOM 748 C C . ASN A 1 93 ? 13.634 1.486 -4.079 1.00 90.50 93 ASN A C 1
ATOM 750 O O . ASN A 1 93 ? 14.535 1.737 -4.876 1.00 90.50 93 ASN A O 1
ATOM 754 N N . GLU A 1 94 ? 13.223 0.240 -3.832 1.00 88.75 94 GLU A N 1
ATOM 755 C CA . G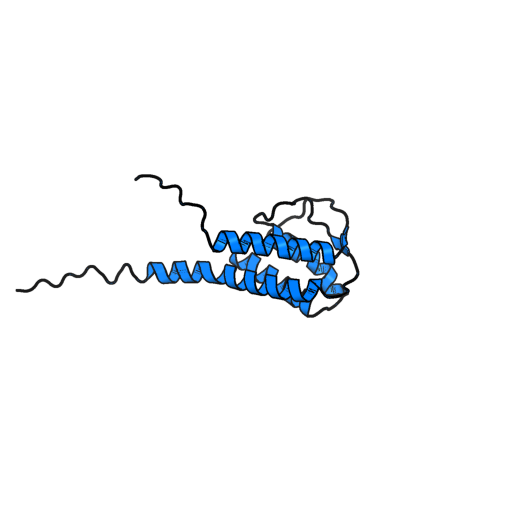LU A 1 94 ? 13.831 -0.937 -4.462 1.00 88.75 94 GLU A CA 1
ATOM 756 C C . GLU A 1 94 ? 13.531 -1.039 -5.959 1.00 88.75 94 GLU A C 1
ATOM 758 O O . GLU A 1 94 ? 14.384 -1.470 -6.730 1.00 88.75 94 GLU A O 1
ATOM 763 N N . THR A 1 95 ? 12.343 -0.616 -6.394 1.00 85.06 95 THR A N 1
ATOM 764 C CA . THR A 1 95 ? 11.981 -0.597 -7.818 1.00 85.06 95 THR A CA 1
ATOM 765 C C . THR A 1 95 ? 12.370 0.704 -8.522 1.00 85.06 95 THR A C 1
ATOM 767 O O . THR A 1 95 ? 12.001 0.902 -9.677 1.00 85.06 95 THR A O 1
ATOM 770 N N . HIS A 1 96 ? 13.076 1.615 -7.843 1.00 86.06 96 HIS A N 1
ATOM 771 C CA . HIS A 1 96 ? 13.464 2.933 -8.359 1.00 86.06 96 HIS A CA 1
ATOM 772 C C . HIS A 1 96 ? 12.285 3.757 -8.920 1.00 86.06 96 HIS A C 1
ATOM 774 O O . HIS A 1 96 ? 12.403 4.473 -9.916 1.00 86.06 96 HIS A O 1
ATOM 780 N N . HIS A 1 97 ? 11.123 3.670 -8.273 1.00 85.12 97 HIS A N 1
ATOM 781 C CA . HIS A 1 97 ? 9.892 4.369 -8.652 1.00 85.12 97 HIS A CA 1
ATOM 782 C C . HIS A 1 97 ? 9.496 5.415 -7.602 1.00 85.12 97 HIS A C 1
ATOM 784 O O . HIS A 1 97 ? 8.345 5.499 -7.202 1.00 85.12 97 HIS A O 1
ATOM 790 N N . THR A 1 98 ? 10.448 6.225 -7.136 1.00 82.12 98 THR A N 1
ATOM 791 C CA . THR A 1 98 ? 10.250 7.187 -6.031 1.00 82.12 98 THR A CA 1
ATOM 792 C C . THR A 1 98 ? 9.735 8.558 -6.485 1.00 82.12 98 THR A C 1
ATOM 794 O O . THR A 1 98 ? 9.077 9.274 -5.727 1.00 82.12 98 THR A O 1
ATOM 797 N N . SER A 1 99 ? 9.996 8.935 -7.739 1.00 83.00 99 SER A N 1
ATOM 798 C CA . SER A 1 99 ? 9.541 10.198 -8.322 1.00 83.00 99 SER A CA 1
ATOM 799 C C . SER A 1 99 ? 8.270 9.989 -9.143 1.00 83.00 99 SER A C 1
ATOM 801 O O . SER A 1 99 ? 8.305 9.747 -10.347 1.00 83.00 99 SER A O 1
ATOM 803 N N . CYS A 1 100 ? 7.119 10.060 -8.477 1.00 85.25 100 CYS A N 1
ATOM 804 C CA . CYS A 1 100 ? 5.817 10.095 -9.136 1.00 85.25 100 CYS A CA 1
ATOM 805 C C . CYS A 1 100 ? 5.151 11.460 -8.952 1.00 85.25 100 CYS A C 1
ATOM 807 O O . CYS A 1 100 ? 5.055 11.976 -7.838 1.00 85.25 100 CYS A O 1
ATOM 809 N N . ILE A 1 101 ? 4.651 12.035 -10.041 1.00 80.00 101 ILE A N 1
ATOM 810 C CA . ILE A 1 101 ? 3.811 13.232 -9.998 1.00 80.00 101 ILE A CA 1
ATOM 811 C C . ILE A 1 101 ? 2.373 12.794 -10.264 1.00 80.00 101 ILE A C 1
ATOM 813 O O . ILE A 1 101 ? 2.090 12.049 -11.216 1.00 80.00 101 ILE A O 1
ATOM 817 N N . ASN A 1 102 ? 1.469 13.212 -9.377 1.00 72.69 102 ASN A N 1
ATOM 818 C CA . ASN A 1 102 ? 0.044 13.091 -9.625 1.00 72.69 102 ASN A CA 1
ATOM 819 C C . ASN A 1 102 ? -0.374 14.278 -10.497 1.00 72.69 102 ASN A C 1
ATOM 821 O O . ASN A 1 102 ? -0.598 15.369 -9.993 1.00 72.69 102 ASN A O 1
ATOM 825 N N . HIS A 1 103 ? -0.421 14.077 -11.813 1.00 68.19 103 HIS A N 1
ATOM 826 C CA . HIS A 1 103 ? -0.940 15.081 -12.751 1.00 68.19 103 HIS A CA 1
ATOM 827 C C . HIS A 1 103 ? -2.474 15.097 -12.800 1.00 68.19 103 HIS A C 1
ATOM 829 O O . HIS A 1 103 ? -3.062 15.832 -13.587 1.00 68.19 103 HIS A O 1
ATOM 835 N N . SER A 1 104 ? -3.133 14.250 -12.007 1.00 61.47 104 SER A N 1
ATOM 836 C CA . SER A 1 104 ? -4.583 14.225 -11.934 1.00 61.47 104 SER A CA 1
ATOM 837 C C . SER A 1 104 ? -5.051 15.315 -10.976 1.00 61.47 104 SER A C 1
ATOM 839 O O . SER A 1 104 ? -4.714 15.280 -9.794 1.00 61.47 104 SER A O 1
ATOM 841 N N . ASN A 1 105 ? -5.919 16.207 -11.457 1.00 63.09 105 ASN A N 1
ATOM 842 C CA . ASN A 1 105 ? -6.829 16.999 -10.617 1.00 63.09 105 ASN A CA 1
ATOM 843 C C . ASN A 1 105 ? -7.933 16.097 -10.031 1.00 63.09 105 ASN A C 1
ATOM 845 O O . ASN A 1 105 ? -9.115 16.434 -10.052 1.00 63.09 105 ASN A O 1
ATOM 849 N N . GLY A 1 106 ? -7.559 14.885 -9.618 1.00 63.59 106 GLY A N 1
ATOM 850 C CA . GLY A 1 106 ? -8.479 13.893 -9.104 1.00 63.59 106 GLY A CA 1
ATOM 851 C C . GLY A 1 106 ? -9.101 14.421 -7.825 1.00 63.59 106 GLY A C 1
ATOM 852 O O . GLY A 1 106 ? -8.399 14.994 -6.991 1.00 63.59 106 GLY A O 1
ATOM 853 N N . GLY A 1 107 ? -10.413 14.237 -7.690 1.00 83.06 107 GLY A N 1
ATOM 854 C CA . GLY A 1 107 ? -11.121 14.503 -6.443 1.00 83.06 107 GLY A CA 1
ATOM 855 C C . GLY A 1 107 ? -10.630 13.602 -5.309 1.00 83.06 107 GLY A C 1
ATOM 856 O O . GLY A 1 107 ? -9.531 13.046 -5.342 1.00 83.06 107 GLY A O 1
ATOM 857 N N . HIS A 1 108 ? -11.463 13.420 -4.301 1.00 89.75 108 HIS A N 1
ATOM 858 C CA . HIS A 1 108 ? -11.154 12.530 -3.192 1.00 89.75 108 HIS A CA 1
ATOM 859 C C . HIS A 1 108 ? -11.841 11.174 -3.401 1.00 89.75 108 HIS A C 1
ATOM 861 O O . HIS A 1 108 ? -12.859 11.082 -4.089 1.00 89.75 108 HIS A O 1
ATOM 867 N N . ILE A 1 109 ? -11.232 10.111 -2.885 1.00 90.25 109 ILE A N 1
ATOM 868 C CA . ILE A 1 109 ? -11.823 8.770 -2.800 1.00 90.25 109 ILE A CA 1
ATOM 869 C C . ILE A 1 109 ? -11.786 8.321 -1.349 1.00 90.25 109 ILE A C 1
ATOM 871 O O . ILE A 1 109 ? -10.947 8.792 -0.578 1.00 90.25 109 ILE A O 1
ATOM 875 N N . SER A 1 110 ? -12.653 7.385 -0.978 1.00 92.75 110 SER A N 1
ATOM 876 C CA . SER A 1 110 ? -12.579 6.795 0.358 1.00 92.75 110 SER A CA 1
ATOM 877 C C . SER A 1 110 ? -11.235 6.088 0.569 1.00 92.75 110 SER A C 1
ATOM 879 O O . SER A 1 110 ? -10.657 5.517 -0.361 1.00 92.75 110 SER A O 1
ATOM 881 N N . ILE A 1 111 ? -10.742 6.092 1.809 1.00 93.44 111 ILE A N 1
ATOM 882 C CA . ILE A 1 111 ? -9.549 5.319 2.180 1.00 93.44 111 ILE A CA 1
ATOM 883 C C . ILE A 1 111 ? -9.717 3.829 1.845 1.00 93.44 111 ILE A C 1
ATOM 885 O O . ILE A 1 111 ? -8.786 3.204 1.343 1.00 93.44 111 ILE A O 1
ATOM 889 N N . HIS A 1 112 ? -10.920 3.285 2.042 1.00 92.88 112 HIS A N 1
ATOM 890 C CA . HIS A 1 112 ? -11.247 1.900 1.713 1.00 92.88 112 HIS A CA 1
ATOM 891 C C . HIS A 1 112 ? -11.084 1.612 0.214 1.00 92.88 112 HIS A C 1
ATOM 893 O O . HIS A 1 112 ? -10.507 0.597 -0.167 1.00 92.88 112 HIS A O 1
ATOM 899 N N . GLU A 1 113 ? -11.535 2.522 -0.651 1.00 92.12 113 GLU A N 1
ATOM 900 C CA . GLU A 1 113 ? -11.349 2.383 -2.097 1.00 92.12 113 GLU A CA 1
ATOM 901 C C . GLU A 1 113 ? -9.863 2.364 -2.482 1.00 92.12 113 GLU A C 1
ATOM 903 O O . GLU A 1 113 ? -9.443 1.521 -3.274 1.00 92.12 113 GLU A O 1
ATOM 908 N N . LEU A 1 114 ? -9.041 3.231 -1.876 1.00 92.69 114 LEU A N 1
ATOM 909 C CA . LEU A 1 114 ? -7.596 3.204 -2.109 1.00 92.69 114 LEU A CA 1
ATOM 910 C C . LEU A 1 114 ? -6.966 1.877 -1.651 1.00 92.69 114 LEU A C 1
ATOM 912 O O . LEU A 1 114 ? -6.084 1.352 -2.329 1.00 92.69 114 LEU A O 1
ATOM 916 N N . LEU A 1 115 ? -7.394 1.332 -0.510 1.00 94.44 115 LEU A N 1
ATOM 917 C CA . LEU A 1 115 ? -6.891 0.054 0.002 1.00 94.44 115 LEU A CA 1
ATOM 918 C C . LEU A 1 115 ? -7.232 -1.110 -0.940 1.00 94.44 115 LEU A C 1
ATOM 920 O O . LEU A 1 115 ? -6.357 -1.927 -1.235 1.00 94.44 115 LEU A O 1
ATOM 924 N N . GLU A 1 116 ? -8.449 -1.149 -1.481 1.00 92.50 116 GLU A N 1
ATOM 925 C CA . GLU A 1 116 ? -8.848 -2.128 -2.501 1.00 92.50 116 GLU A CA 1
ATOM 926 C C . GLU A 1 116 ? -8.005 -2.006 -3.781 1.00 92.50 116 GLU A C 1
ATOM 928 O O . GLU A 1 116 ? -7.517 -3.010 -4.313 1.00 92.50 116 GLU A O 1
ATOM 933 N N . ASP A 1 117 ? -7.734 -0.784 -4.245 1.00 92.00 117 ASP A N 1
ATOM 934 C CA . ASP A 1 117 ? -6.836 -0.557 -5.383 1.00 92.00 117 ASP A CA 1
ATOM 935 C C . ASP A 1 117 ? -5.416 -1.077 -5.095 1.00 92.00 117 ASP A C 1
ATOM 937 O O . ASP A 1 117 ? -4.807 -1.749 -5.938 1.00 92.00 117 ASP A O 1
ATOM 941 N N . ILE A 1 118 ? -4.883 -0.830 -3.890 1.00 93.81 118 ILE A N 1
ATOM 942 C CA . ILE A 1 118 ? -3.561 -1.333 -3.486 1.00 93.81 118 ILE A CA 1
ATOM 943 C C . ILE A 1 118 ? -3.551 -2.861 -3.469 1.00 93.81 118 ILE A C 1
ATOM 945 O O . ILE A 1 118 ? -2.616 -3.462 -4.007 1.00 93.81 118 ILE A O 1
ATOM 949 N N . LYS A 1 119 ? -4.581 -3.507 -2.915 1.00 93.88 119 LYS A N 1
ATOM 950 C CA . LYS A 1 119 ? -4.720 -4.971 -2.896 1.00 93.88 119 LYS A CA 1
ATOM 951 C C . LYS A 1 119 ? -4.719 -5.548 -4.306 1.00 93.88 119 LYS A C 1
ATOM 953 O O . LYS A 1 119 ? -3.948 -6.464 -4.606 1.00 93.88 119 LYS A O 1
ATOM 958 N N . ASN A 1 120 ? -5.542 -4.990 -5.189 1.00 92.12 120 ASN A N 1
ATOM 959 C CA . ASN A 1 120 ? -5.657 -5.439 -6.573 1.00 92.12 120 ASN A CA 1
ATOM 960 C C . ASN A 1 120 ? -4.323 -5.307 -7.314 1.00 92.12 120 ASN A C 1
ATOM 962 O O . ASN A 1 120 ? -3.846 -6.274 -7.915 1.00 92.12 120 ASN A O 1
ATOM 966 N N . CYS A 1 121 ? -3.657 -4.159 -7.199 1.00 91.25 121 CYS A N 1
ATOM 967 C CA . CYS A 1 121 ? -2.376 -3.946 -7.862 1.00 91.25 121 CYS A CA 1
ATOM 968 C C . CYS A 1 121 ? -1.222 -4.746 -7.265 1.00 91.25 121 CYS A C 1
ATOM 970 O O . CYS A 1 121 ? -0.343 -5.192 -8.005 1.00 91.25 121 CYS A O 1
ATOM 972 N N . THR A 1 122 ? -1.252 -5.014 -5.963 1.00 92.25 122 THR A N 1
ATOM 973 C CA . THR A 1 122 ? -0.300 -5.921 -5.314 1.00 92.25 122 THR A CA 1
ATOM 974 C C . THR A 1 122 ? -0.444 -7.343 -5.850 1.00 92.25 122 THR A C 1
ATOM 976 O O . THR A 1 122 ? 0.554 -7.969 -6.208 1.00 92.25 122 THR A O 1
ATOM 979 N N . ASN A 1 123 ? -1.676 -7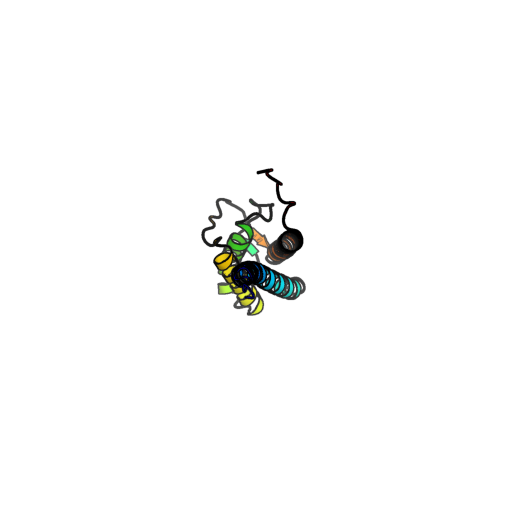.837 -6.004 1.00 91.00 123 ASN A N 1
ATOM 980 C CA . ASN A 1 123 ? -1.936 -9.149 -6.598 1.00 91.00 123 ASN A CA 1
ATOM 981 C C . ASN A 1 123 ? -1.450 -9.244 -8.053 1.00 91.00 123 ASN A C 1
ATOM 983 O O . ASN A 1 123 ? -0.840 -10.245 -8.434 1.00 91.00 123 ASN A O 1
ATOM 987 N N . VAL A 1 124 ? -1.673 -8.204 -8.865 1.00 88.69 124 VAL A N 1
ATOM 988 C CA . VAL A 1 124 ? -1.158 -8.140 -10.245 1.00 88.69 124 VAL A CA 1
ATOM 989 C C . VAL A 1 124 ? 0.373 -8.171 -10.258 1.00 88.69 124 VAL A C 1
ATOM 991 O O . VAL A 1 124 ? 0.967 -8.957 -10.998 1.00 88.69 124 VAL A O 1
ATOM 994 N N . ALA A 1 125 ? 1.024 -7.373 -9.408 1.00 87.50 125 ALA A N 1
ATOM 995 C CA . ALA A 1 125 ? 2.480 -7.339 -9.306 1.00 87.50 125 ALA A CA 1
ATOM 996 C C . ALA A 1 125 ? 3.060 -8.699 -8.871 1.00 87.50 125 ALA A C 1
ATOM 998 O O . ALA A 1 125 ? 4.004 -9.191 -9.488 1.00 87.50 125 ALA A O 1
ATOM 999 N N . LEU A 1 126 ? 2.458 -9.362 -7.877 1.00 88.31 126 LEU A N 1
ATOM 1000 C CA . LEU A 1 126 ? 2.873 -10.695 -7.419 1.00 88.31 126 LEU A CA 1
ATOM 1001 C C . LEU A 1 126 ? 2.773 -11.760 -8.522 1.00 88.31 126 LEU A C 1
ATOM 1003 O O . LEU A 1 126 ? 3.670 -12.598 -8.649 1.00 88.31 126 LEU A O 1
ATOM 1007 N N . ARG A 1 127 ? 1.719 -11.722 -9.350 1.00 84.06 127 ARG A N 1
ATOM 1008 C CA . ARG A 1 127 ? 1.571 -12.633 -10.500 1.00 84.06 127 ARG A CA 1
ATOM 1009 C C . ARG A 1 127 ? 2.683 -12.418 -11.530 1.00 84.06 127 ARG A C 1
ATOM 1011 O O . ARG A 1 127 ? 3.313 -13.391 -11.940 1.00 84.06 127 ARG A O 1
ATOM 1018 N N . ASN A 1 128 ? 2.998 -11.163 -11.851 1.00 74.94 128 ASN A N 1
ATOM 1019 C CA . ASN A 1 128 ? 4.080 -10.810 -12.780 1.00 74.94 128 ASN A CA 1
ATOM 1020 C C . ASN A 1 128 ? 5.477 -11.215 -12.264 1.00 74.94 128 ASN A C 1
ATOM 1022 O O . ASN A 1 128 ? 6.367 -11.498 -13.057 1.00 74.94 128 ASN A O 1
ATOM 1026 N N . HIS A 1 129 ? 5.673 -11.287 -10.943 1.00 65.62 129 HIS A N 1
ATOM 1027 C CA . HIS A 1 129 ? 6.901 -11.815 -10.332 1.00 65.62 129 HIS A CA 1
ATOM 1028 C C . HIS A 1 129 ? 6.966 -13.350 -10.281 1.00 65.62 129 HIS A C 1
ATOM 1030 O O . HIS A 1 129 ? 8.026 -13.904 -9.995 1.00 65.62 129 HIS A O 1
ATOM 1036 N N . THR A 1 130 ? 5.851 -14.053 -10.494 1.00 59.09 130 THR A N 1
ATOM 1037 C CA . THR A 1 130 ? 5.799 -15.528 -10.464 1.00 59.09 130 THR A CA 1
ATOM 1038 C C . THR A 1 130 ? 5.913 -16.123 -11.868 1.00 59.09 130 THR A C 1
ATOM 1040 O O . THR A 1 130 ? 6.431 -17.224 -12.024 1.00 59.09 130 THR A O 1
ATOM 1043 N N . HIS A 1 131 ? 5.518 -15.360 -12.889 1.00 49.84 131 HIS A N 1
ATOM 1044 C CA . HIS A 1 131 ? 5.741 -15.669 -14.295 1.00 49.84 131 HIS A CA 1
ATOM 1045 C C . HIS A 1 131 ? 6.397 -14.450 -14.954 1.00 49.84 131 HIS A C 1
ATOM 1047 O O . HIS A 1 131 ? 5.677 -13.506 -15.294 1.00 49.84 131 HIS A O 1
ATOM 1053 N N . PRO A 1 132 ? 7.736 -14.417 -15.124 1.00 46.47 132 PRO A N 1
ATOM 1054 C CA . PRO A 1 132 ? 8.329 -13.395 -15.974 1.00 46.47 132 PRO A CA 1
ATOM 1055 C C . PRO A 1 132 ? 7.657 -13.478 -17.354 1.00 46.47 132 PRO A C 1
ATOM 1057 O O . PRO A 1 132 ? 7.300 -14.583 -17.783 1.00 46.47 132 PRO A O 1
ATOM 1060 N N . PRO A 1 133 ? 7.435 -12.344 -18.046 1.00 46.78 133 PRO A N 1
ATOM 1061 C CA . PRO A 1 133 ? 6.876 -12.375 -19.392 1.00 46.78 133 PRO A CA 1
ATOM 1062 C C . PRO A 1 133 ? 7.686 -13.373 -20.227 1.00 46.78 133 PRO A C 1
ATOM 1064 O O . PRO A 1 133 ? 8.913 -13.396 -20.070 1.00 46.78 133 PRO A O 1
ATOM 1067 N N . PRO A 1 134 ? 7.039 -14.212 -21.064 1.00 42.81 134 PRO A N 1
ATOM 1068 C CA . PRO A 1 134 ? 7.760 -15.159 -21.899 1.00 42.81 134 PRO A CA 1
ATOM 1069 C C . PRO A 1 134 ? 8.856 -14.383 -22.616 1.00 42.81 134 PRO A C 1
ATOM 1071 O O . PRO A 1 134 ? 8.579 -13.385 -23.291 1.00 42.81 134 PRO A O 1
ATOM 1074 N N . GLY A 1 135 ? 10.105 -14.773 -22.357 1.00 43.28 135 GLY A N 1
ATOM 1075 C CA . GLY A 1 135 ? 11.255 -14.114 -22.944 1.00 43.28 135 GLY A CA 1
ATOM 1076 C C . GLY A 1 135 ? 11.025 -14.043 -24.443 1.00 43.28 135 GLY 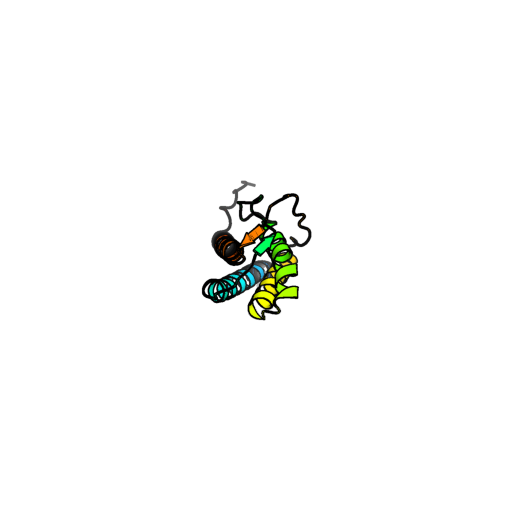A C 1
ATOM 1077 O O . GLY A 1 135 ? 10.721 -15.057 -25.074 1.00 43.28 135 GLY A O 1
ATOM 1078 N N . ARG A 1 136 ? 11.138 -12.846 -25.025 1.00 40.22 136 ARG A N 1
ATOM 1079 C CA . ARG A 1 136 ? 11.386 -12.758 -26.460 1.00 40.22 136 ARG A CA 1
ATOM 1080 C C . ARG A 1 136 ? 12.688 -13.515 -26.680 1.00 40.22 136 ARG A C 1
ATOM 1082 O O . ARG A 1 136 ? 13.753 -12.987 -26.383 1.00 40.22 136 ARG A O 1
ATOM 1089 N N . HIS A 1 137 ? 12.584 -14.757 -27.142 1.00 38.66 137 HIS A N 1
ATOM 1090 C CA . HIS A 1 137 ? 13.679 -15.442 -27.802 1.00 38.66 137 HIS A CA 1
ATOM 1091 C C . HIS A 1 137 ? 14.069 -14.551 -28.983 1.00 38.66 137 HIS A C 1
ATOM 1093 O O . HIS A 1 137 ? 13.426 -14.572 -30.028 1.00 38.66 137 HIS A O 1
ATOM 1099 N N . THR A 1 138 ? 15.065 -13.693 -28.792 1.00 45.09 138 THR A N 1
ATOM 1100 C CA . THR A 1 138 ? 15.847 -13.173 -29.905 1.00 45.09 138 THR A CA 1
ATOM 1101 C C . THR A 1 138 ? 16.821 -14.286 -30.272 1.00 45.09 138 THR A C 1
ATOM 1103 O O . THR A 1 138 ? 17.660 -14.615 -29.431 1.00 45.09 138 THR A O 1
ATOM 1106 N N . PRO A 1 139 ? 16.696 -14.915 -31.452 1.00 41.72 139 PRO A N 1
ATOM 1107 C CA . PRO A 1 139 ? 17.712 -15.841 -31.915 1.00 41.72 139 PRO A CA 1
ATOM 1108 C C . PRO A 1 139 ? 18.970 -15.025 -32.227 1.00 41.72 139 PRO A C 1
ATOM 1110 O O . PRO A 1 139 ? 18.955 -14.198 -33.137 1.00 41.72 139 PRO A O 1
ATOM 1113 N N . PHE A 1 140 ? 20.022 -15.234 -31.444 1.00 40.09 140 PHE A N 1
ATOM 1114 C CA . PHE A 1 140 ? 21.400 -14.941 -31.822 1.00 40.09 140 PHE A CA 1
ATOM 1115 C C . PHE A 1 140 ? 22.245 -16.156 -31.461 1.00 40.09 140 PHE A C 1
ATOM 1117 O O . PHE A 1 140 ? 22.077 -16.654 -30.323 1.00 40.09 140 PHE A O 1
#

Organism: NCBI:txid88201

Radius of gyration: 20.14 Å; chains: 1; bounding box: 64×54×45 Å

Secondary structure (DSSP, 8-state):
-PPP---SSSSHHHHHHHHHHHHHHHHHHHHHHHHHHHHHTS----EEE--GGG-S--TTHHHHHHHHHHHHHHHH--HHHHHHHHHHHHHHHHTT-----------EEEHHHHHHHHHHHHHHHHHHHHSPPPP-----

Sequence (140 aa):
MKRLNIYSIGLVMICSVLYAAQTKPRKHLQEILTTVNDLIDQPLQGEVQSIRGKRLCGKNFFCLAEKSLSPYVKSHKDEKLSRLRNLLHKYNNETHHTSCINHSNGGHISIHELLEDIKNCTNVALRNHTHPPPGRHTPF

pLDDT: mean 76.65, std 20.16, range [38.0, 96.12]